Protein AF-A0AAV5ZZU8-F1 (afdb_monomer_lite)

Radius of gyration: 14.58 Å; chains: 1; bounding box: 43×20×36 Å

pLDDT: mean 89.74, std 5.3, range [72.31, 95.5]

Structure (mmCIF, N/CA/C/O backbone):
data_AF-A0AAV5ZZU8-F1
#
_entry.id   AF-A0AAV5ZZU8-F1
#
loop_
_atom_site.group_PDB
_atom_site.id
_atom_site.type_symbol
_atom_site.label_atom_id
_atom_site.label_alt_id
_atom_site.label_comp_id
_atom_site.label_asym_id
_atom_site.label_entity_id
_atom_site.label_seq_id
_atom_site.pdbx_PDB_ins_code
_atom_site.Cartn_x
_atom_site.Cartn_y
_atom_site.Cartn_z
_atom_site.occupancy
_atom_site.B_iso_or_equiv
_atom_site.auth_seq_id
_atom_site.auth_comp_id
_atom_site.auth_asym_id
_atom_site.auth_atom_id
_atom_site.pdbx_PDB_model_num
ATOM 1 N N . ARG A 1 1 ? 7.096 -4.141 -0.106 1.00 88.00 1 ARG A N 1
ATOM 2 C CA . ARG A 1 1 ? 7.569 -3.210 0.947 1.00 88.00 1 ARG A CA 1
ATOM 3 C C . ARG A 1 1 ? 6.484 -3.063 2.008 1.00 88.00 1 ARG A C 1
ATOM 5 O O . ARG A 1 1 ? 5.325 -3.054 1.600 1.00 88.00 1 ARG A O 1
ATOM 12 N N . PRO A 1 2 ? 6.825 -2.969 3.309 1.00 93.94 2 PRO A N 1
ATOM 13 C CA . PRO A 1 2 ? 5.860 -2.631 4.356 1.00 93.94 2 PRO A CA 1
ATOM 14 C C . PRO A 1 2 ? 5.255 -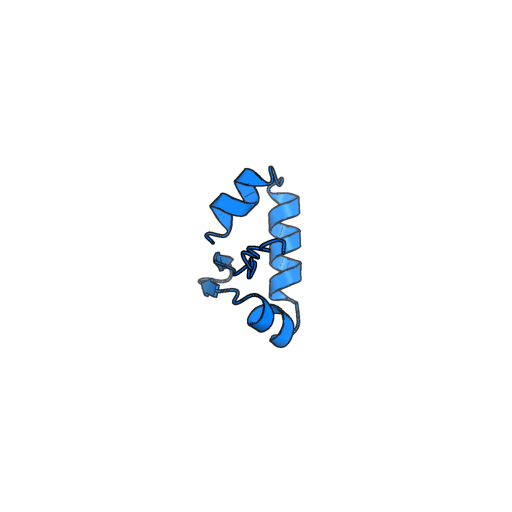1.249 4.102 1.00 93.94 2 PRO A C 1
ATOM 16 O O . PRO A 1 2 ? 5.978 -0.315 3.744 1.00 93.94 2 PRO A O 1
ATOM 19 N N . TRP A 1 3 ? 3.934 -1.148 4.218 1.00 93.25 3 TRP A N 1
ATOM 20 C CA . TRP A 1 3 ? 3.186 0.075 3.940 1.00 93.25 3 TRP A CA 1
ATOM 21 C C . TRP A 1 3 ? 3.520 1.182 4.943 1.00 93.25 3 TRP A C 1
ATOM 23 O O . TRP A 1 3 ? 3.913 2.275 4.537 1.00 93.25 3 TRP A O 1
ATOM 33 N N . ASP A 1 4 ? 3.466 0.867 6.238 1.00 92.81 4 ASP A N 1
ATOM 34 C CA . ASP A 1 4 ? 3.715 1.824 7.320 1.00 92.81 4 ASP A CA 1
ATOM 35 C C . ASP A 1 4 ? 5.112 2.440 7.226 1.00 92.81 4 ASP A C 1
ATOM 37 O O . ASP A 1 4 ? 5.225 3.660 7.084 1.00 92.81 4 ASP A O 1
ATOM 41 N N . ASP A 1 5 ? 6.153 1.607 7.149 1.00 94.12 5 ASP A N 1
ATOM 42 C CA . ASP A 1 5 ? 7.542 2.051 6.985 1.00 94.12 5 ASP A CA 1
ATOM 43 C C . ASP A 1 5 ? 7.726 2.970 5.770 1.00 94.12 5 ASP A C 1
ATOM 45 O O . ASP A 1 5 ? 8.526 3.909 5.787 1.00 94.12 5 ASP A O 1
ATOM 49 N N . TRP A 1 6 ? 7.026 2.685 4.668 1.00 93.75 6 TRP A N 1
ATOM 50 C CA . TRP A 1 6 ? 7.112 3.506 3.467 1.00 93.75 6 TRP A CA 1
ATOM 51 C C . TRP A 1 6 ? 6.414 4.854 3.667 1.00 93.75 6 TRP A C 1
ATOM 53 O O . TRP A 1 6 ? 7.021 5.883 3.369 1.00 93.75 6 TRP A O 1
ATOM 63 N N . THR A 1 7 ? 5.193 4.870 4.210 1.00 93.12 7 THR A N 1
ATOM 64 C CA . THR A 1 7 ? 4.444 6.116 4.464 1.00 93.12 7 THR A CA 1
ATOM 65 C C . THR A 1 7 ? 5.159 7.030 5.461 1.00 93.12 7 THR A C 1
ATOM 67 O O . THR A 1 7 ? 5.194 8.248 5.265 1.00 93.12 7 THR A O 1
ATOM 70 N N . GLU A 1 8 ? 5.817 6.454 6.471 1.00 94.19 8 GLU A N 1
ATOM 71 C CA . GLU A 1 8 ? 6.650 7.187 7.425 1.00 94.19 8 GLU A CA 1
ATOM 72 C C . GLU A 1 8 ? 7.869 7.813 6.735 1.00 94.19 8 GLU A C 1
ATOM 74 O O . GLU A 1 8 ? 8.143 9.004 6.900 1.00 94.19 8 GLU A O 1
ATOM 79 N N . ARG A 1 9 ? 8.572 7.053 5.884 1.00 93.81 9 ARG A N 1
ATOM 80 C CA . ARG A 1 9 ? 9.712 7.570 5.105 1.00 93.81 9 ARG A CA 1
ATOM 81 C C . ARG A 1 9 ? 9.316 8.690 4.145 1.00 93.81 9 ARG A C 1
ATOM 83 O O . ARG A 1 9 ? 10.123 9.589 3.916 1.00 93.81 9 ARG A O 1
ATOM 90 N N . GLN A 1 10 ? 8.093 8.662 3.614 1.00 93.06 10 GLN A N 1
ATOM 91 C CA . GLN A 1 10 ? 7.534 9.753 2.808 1.00 93.06 10 GLN A CA 1
ATOM 92 C C . GLN A 1 10 ? 7.072 10.958 3.647 1.00 93.06 10 GLN A C 1
ATOM 94 O O . GLN A 1 10 ? 6.652 11.963 3.077 1.00 93.06 10 GLN A O 1
ATOM 99 N N . ARG A 1 11 ? 7.164 10.888 4.985 1.00 93.19 11 ARG A N 1
ATOM 100 C CA . ARG A 1 11 ? 6.710 11.925 5.929 1.00 93.19 11 ARG A CA 1
ATOM 101 C C . ARG A 1 11 ? 5.237 12.295 5.730 1.00 93.19 11 ARG A C 1
ATOM 103 O O . ARG A 1 11 ? 4.866 13.463 5.851 1.00 93.19 11 ARG A O 1
ATOM 110 N N . MET A 1 12 ? 4.400 11.310 5.403 1.00 93.00 12 MET A N 1
ATOM 111 C CA . MET A 1 12 ? 2.965 11.534 5.247 1.00 93.00 12 MET A CA 1
ATOM 112 C C . MET A 1 12 ? 2.324 11.877 6.594 1.00 93.00 12 MET A C 1
ATOM 114 O O . MET A 1 12 ? 2.615 11.254 7.615 1.00 93.00 12 MET A O 1
ATOM 118 N N . THR A 1 13 ? 1.412 12.849 6.592 1.00 94.94 13 THR A N 1
ATOM 119 C CA . THR A 1 13 ? 0.519 13.066 7.734 1.00 94.94 13 THR A CA 1
ATOM 120 C C . THR A 1 13 ? -0.453 11.891 7.857 1.00 94.94 13 THR A C 1
ATOM 122 O O . THR A 1 13 ? -0.746 11.204 6.875 1.00 94.94 13 THR A O 1
ATOM 125 N N . ALA A 1 14 ? -0.990 11.668 9.059 1.00 93.00 14 ALA A N 1
ATOM 126 C CA . ALA A 1 14 ? -1.976 10.610 9.285 1.00 93.00 14 ALA A CA 1
ATOM 127 C C . ALA A 1 14 ? -3.221 10.769 8.389 1.00 93.00 14 ALA A C 1
ATOM 129 O O . ALA A 1 14 ? -3.742 9.782 7.877 1.00 93.00 14 ALA A O 1
ATOM 130 N N . GLU A 1 15 ? -3.654 12.010 8.152 1.00 94.88 15 GLU A N 1
ATOM 131 C CA . GLU A 1 15 ? -4.772 12.333 7.259 1.00 94.88 15 GLU A CA 1
ATOM 132 C C . GLU A 1 15 ? -4.462 11.969 5.801 1.00 94.88 15 GLU A C 1
ATOM 134 O O . GLU A 1 15 ? -5.211 11.215 5.183 1.00 94.88 15 GLU A O 1
ATOM 139 N N . ALA A 1 16 ? -3.308 12.402 5.279 1.00 94.38 16 ALA A N 1
ATOM 140 C CA . ALA A 1 16 ? -2.905 12.086 3.911 1.00 94.38 16 ALA A CA 1
ATOM 141 C C . ALA A 1 16 ? -2.748 10.573 3.693 1.00 94.38 16 ALA A C 1
ATOM 143 O O . ALA A 1 16 ? -3.078 10.057 2.624 1.00 94.38 16 ALA A O 1
ATOM 144 N N . LYS A 1 17 ? -2.256 9.849 4.708 1.00 94.00 17 LYS A N 1
ATOM 145 C CA . LYS A 1 17 ? -2.166 8.385 4.683 1.00 94.00 17 LYS A CA 1
ATOM 146 C C . LYS A 1 17 ? -3.554 7.750 4.599 1.00 94.00 17 LYS A C 1
ATOM 148 O O . LYS A 1 17 ? -3.777 6.923 3.719 1.00 94.00 17 LYS A O 1
ATOM 153 N N . ALA A 1 18 ? -4.483 8.157 5.463 1.00 93.50 18 ALA A N 1
ATOM 154 C CA . ALA A 1 18 ? -5.841 7.617 5.486 1.00 93.50 18 ALA A CA 1
ATOM 155 C C . ALA A 1 18 ? -6.598 7.886 4.172 1.00 93.50 18 ALA A C 1
ATOM 157 O O . ALA A 1 18 ? -7.332 7.024 3.681 1.00 93.50 18 ALA A O 1
ATOM 158 N N . ASP A 1 19 ? -6.398 9.058 3.569 1.00 95.50 19 ASP A N 1
ATOM 159 C CA . ASP A 1 19 ? -6.985 9.392 2.271 1.00 95.50 19 ASP A CA 1
ATOM 160 C C . ASP A 1 19 ? -6.410 8.536 1.140 1.00 95.50 19 ASP A C 1
ATOM 162 O O . ASP A 1 19 ? -7.161 8.036 0.297 1.00 95.50 19 ASP A O 1
ATOM 166 N N . LEU A 1 20 ? -5.095 8.302 1.150 1.00 93.50 20 LEU A N 1
ATOM 167 C CA . LEU A 1 20 ? -4.435 7.428 0.184 1.00 93.50 20 LEU A CA 1
ATOM 168 C C . LEU A 1 20 ? -4.893 5.969 0.326 1.00 93.50 20 LEU A C 1
ATOM 170 O O . LEU A 1 20 ? -5.183 5.314 -0.675 1.00 93.50 20 LEU A O 1
ATOM 174 N N . GLU A 1 21 ? -5.010 5.462 1.552 1.00 94.12 21 GLU A N 1
ATOM 175 C CA . GLU A 1 21 ? -5.533 4.119 1.816 1.00 94.12 21 GLU A CA 1
ATOM 176 C C . GLU A 1 21 ? -6.963 3.973 1.296 1.00 94.12 21 GLU A C 1
ATOM 178 O O . GLU A 1 21 ? -7.266 3.027 0.567 1.00 94.12 21 GLU A O 1
ATOM 183 N N . ARG A 1 22 ? -7.833 4.949 1.583 1.00 95.19 22 ARG A N 1
ATOM 184 C CA . ARG A 1 22 ? -9.210 4.961 1.074 1.00 95.19 22 ARG A CA 1
ATOM 185 C C . ARG A 1 22 ? -9.243 4.967 -0.451 1.00 95.19 22 ARG A C 1
ATOM 187 O O . ARG A 1 22 ? -10.016 4.219 -1.052 1.00 95.19 22 ARG A O 1
ATOM 194 N N . PHE A 1 23 ? -8.402 5.777 -1.087 1.00 94.00 23 PHE A N 1
ATOM 195 C CA . PHE A 1 23 ? -8.285 5.819 -2.541 1.00 94.00 23 PHE A CA 1
ATOM 196 C C . PHE A 1 23 ? -7.876 4.457 -3.125 1.00 94.00 23 PHE A C 1
ATOM 198 O O . PHE A 1 23 ? -8.509 3.967 -4.058 1.00 94.00 23 PHE A O 1
ATOM 205 N N . ILE A 1 24 ? -6.871 3.797 -2.547 1.00 92.06 24 ILE A N 1
ATOM 206 C CA . ILE A 1 24 ? -6.393 2.493 -3.029 1.00 92.06 24 ILE A CA 1
ATOM 207 C C . ILE A 1 24 ? -7.447 1.400 -2.811 1.00 92.06 24 ILE A C 1
ATOM 209 O O . ILE A 1 24 ? -7.676 0.577 -3.700 1.00 92.06 24 ILE A O 1
ATOM 213 N N . LEU A 1 25 ? -8.120 1.391 -1.658 1.00 91.75 25 LEU A N 1
ATOM 214 C CA . LEU A 1 25 ? -9.145 0.394 -1.330 1.00 91.75 25 LEU A CA 1
ATOM 215 C C . LEU A 1 25 ? -10.411 0.539 -2.185 1.00 91.75 25 LEU A C 1
ATOM 217 O O . LEU A 1 25 ? -11.051 -0.463 -2.506 1.00 91.75 25 LEU A O 1
ATOM 221 N N . THR A 1 26 ? -10.753 1.764 -2.591 1.00 93.88 26 THR A N 1
ATOM 222 C CA . THR A 1 26 ? -11.884 2.039 -3.496 1.00 93.88 26 THR A CA 1
ATOM 223 C C . THR A 1 26 ? -11.536 1.831 -4.971 1.00 93.88 26 THR A C 1
ATOM 225 O O . THR A 1 26 ? -12.436 1.751 -5.811 1.00 93.88 26 THR A O 1
ATOM 228 N N . ALA A 1 27 ? -10.251 1.691 -5.309 1.00 90.31 27 ALA A N 1
ATOM 229 C CA . ALA A 1 27 ? -9.819 1.469 -6.678 1.00 90.31 27 ALA A CA 1
ATOM 230 C C . ALA A 1 27 ? -10.245 0.080 -7.216 1.00 90.31 27 ALA A C 1
ATOM 232 O O . ALA A 1 27 ? -10.307 -0.912 -6.466 1.00 90.31 27 ALA A O 1
ATOM 233 N N . PRO A 1 28 ? -10.480 -0.036 -8.542 1.00 90.50 28 PRO A N 1
ATOM 234 C CA . PRO A 1 28 ? -10.738 -1.316 -9.201 1.00 90.50 28 PRO A CA 1
ATOM 235 C C . PRO A 1 28 ? -9.664 -2.364 -8.881 1.00 90.50 28 PRO A C 1
ATOM 237 O O . PRO A 1 28 ? -8.484 -2.027 -8.763 1.00 90.50 28 PRO A O 1
ATOM 240 N N . SER A 1 29 ? -10.053 -3.641 -8.799 1.00 87.44 29 SER A N 1
ATOM 241 C CA . SER A 1 29 ? -9.146 -4.736 -8.405 1.00 87.44 29 SER A CA 1
ATOM 2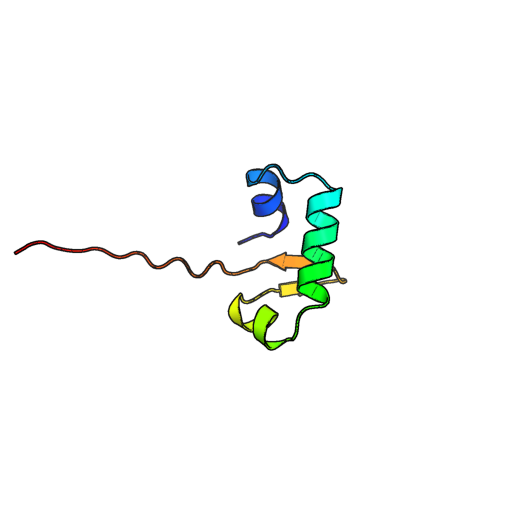42 C C . SER A 1 29 ? -7.881 -4.798 -9.266 1.00 87.44 29 SER A C 1
ATOM 244 O O . SER A 1 29 ? -6.790 -4.907 -8.719 1.00 87.44 29 SER A O 1
ATOM 246 N N . ARG A 1 30 ? -8.003 -4.560 -10.581 1.00 87.88 30 ARG A N 1
ATOM 247 C CA . ARG A 1 30 ? -6.870 -4.498 -11.524 1.00 87.88 30 ARG A CA 1
ATOM 248 C C . ARG A 1 30 ? -5.755 -3.539 -11.096 1.00 87.88 30 ARG A C 1
ATOM 250 O O . ARG A 1 30 ? -4.585 -3.805 -11.343 1.00 87.88 30 ARG A O 1
ATOM 257 N N . CYS A 1 31 ? -6.104 -2.414 -10.467 1.00 86.12 31 CYS A N 1
ATOM 258 C CA . CYS A 1 31 ? -5.118 -1.447 -9.994 1.00 86.12 31 CYS A CA 1
ATOM 259 C C . CYS A 1 31 ? -4.400 -2.003 -8.767 1.00 86.12 31 CYS A C 1
ATOM 261 O O . CYS A 1 31 ? -3.184 -1.895 -8.665 1.00 86.12 31 CYS A O 1
ATOM 263 N N . ARG A 1 32 ? -5.141 -2.643 -7.857 1.00 86.50 32 ARG A N 1
ATOM 264 C CA . ARG A 1 32 ? -4.561 -3.256 -6.660 1.00 86.50 32 ARG A CA 1
ATOM 265 C C . ARG A 1 32 ? -3.642 -4.432 -6.996 1.00 86.50 32 ARG A C 1
ATOM 267 O O . ARG A 1 32 ? -2.567 -4.549 -6.419 1.00 86.50 32 ARG A O 1
ATOM 274 N N . GLU A 1 33 ? -4.035 -5.242 -7.974 1.00 87.81 33 GLU A N 1
ATOM 275 C CA . GLU A 1 33 ? -3.257 -6.373 -8.491 1.00 87.81 33 GLU A CA 1
ATOM 276 C C . GLU A 1 33 ? -1.959 -5.921 -9.172 1.00 87.81 33 GLU A C 1
ATOM 278 O O . GLU A 1 33 ? -0.911 -6.529 -8.964 1.00 87.81 33 GLU A O 1
ATOM 283 N N . ALA A 1 34 ? -1.993 -4.827 -9.943 1.00 89.06 34 ALA A N 1
ATOM 284 C CA . ALA A 1 34 ? -0.815 -4.315 -10.648 1.00 89.06 34 ALA A CA 1
ATOM 285 C C . ALA A 1 34 ? 0.342 -3.929 -9.709 1.00 89.06 34 ALA A C 1
ATOM 287 O O . ALA A 1 34 ? 1.505 -4.067 -10.088 1.00 89.06 34 ALA A O 1
ATOM 288 N N . PHE A 1 35 ? 0.018 -3.470 -8.499 1.00 89.06 35 PHE A N 1
ATOM 289 C CA . PHE A 1 35 ? 0.976 -3.086 -7.459 1.00 89.06 35 PHE A CA 1
ATOM 290 C C . PHE A 1 35 ? 1.075 -4.119 -6.328 1.00 89.06 35 PHE A C 1
ATOM 292 O O . PHE A 1 35 ? 1.709 -3.844 -5.313 1.00 89.06 35 PHE A O 1
ATOM 299 N N . GLU A 1 36 ? 0.457 -5.295 -6.482 1.00 91.88 36 GLU A N 1
ATOM 300 C CA . GLU A 1 36 ? 0.508 -6.399 -5.510 1.00 91.88 36 GLU A CA 1
ATOM 301 C C . GLU A 1 36 ? 0.184 -5.949 -4.072 1.00 91.88 36 GLU A C 1
ATOM 303 O O . GLU A 1 36 ? 0.862 -6.314 -3.109 1.00 91.88 36 GLU A O 1
ATOM 308 N N . PHE A 1 37 ? -0.849 -5.114 -3.919 1.00 91.25 37 PHE A N 1
ATOM 309 C CA . PHE A 1 37 ? -1.289 -4.669 -2.599 1.00 91.25 37 PHE A CA 1
ATOM 310 C C . PHE A 1 37 ? -1.830 -5.846 -1.784 1.00 91.25 37 PHE A C 1
ATOM 312 O O . PHE A 1 37 ? -2.793 -6.501 -2.183 1.00 91.25 37 PHE A O 1
ATOM 319 N N . THR A 1 38 ? -1.260 -6.061 -0.600 1.00 91.94 38 THR A N 1
ATOM 320 C CA . THR A 1 38 ? -1.805 -6.988 0.397 1.00 91.94 38 THR A CA 1
ATOM 321 C C . THR A 1 38 ? -2.629 -6.200 1.403 1.00 91.94 38 THR A C 1
ATOM 323 O O . THR A 1 38 ? -2.110 -5.283 2.043 1.00 91.94 38 THR A O 1
ATOM 326 N N . VAL A 1 39 ? -3.905 -6.559 1.546 1.00 90.75 39 VAL A N 1
ATOM 327 C CA . VAL A 1 39 ? -4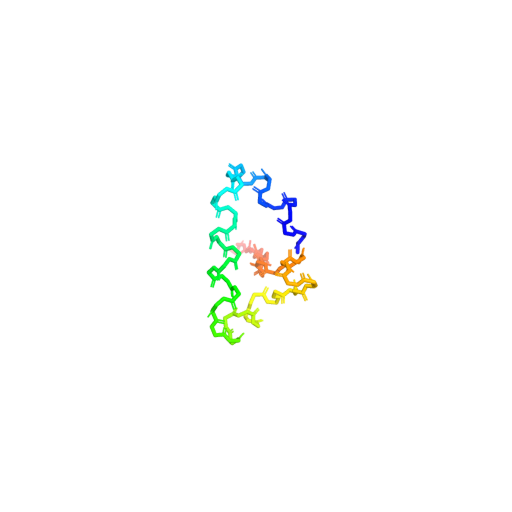.837 -5.945 2.498 1.00 90.75 39 VAL A CA 1
ATOM 328 C C . VAL A 1 39 ? -5.192 -6.973 3.567 1.00 90.75 39 VAL A C 1
ATOM 330 O O . VAL A 1 39 ? -5.647 -8.062 3.230 1.00 90.75 39 VAL A O 1
ATOM 333 N N . ASP A 1 40 ? -5.010 -6.617 4.836 1.00 90.31 40 ASP A N 1
ATOM 334 C CA . ASP A 1 40 ? -5.418 -7.424 5.989 1.00 90.31 40 ASP A CA 1
ATOM 335 C C 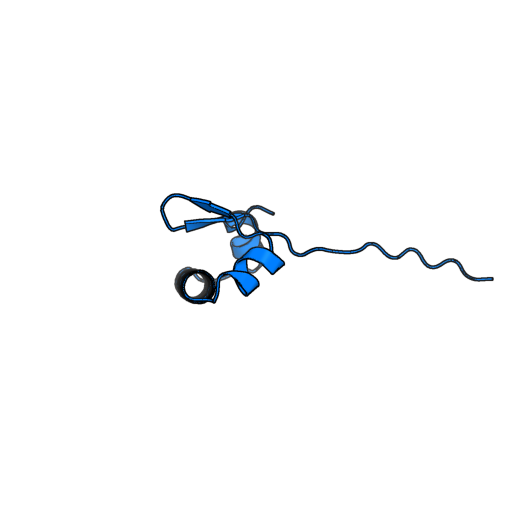. ASP A 1 40 ? -6.164 -6.556 7.005 1.00 90.31 40 ASP A C 1
ATOM 337 O O . ASP A 1 40 ? -5.806 -5.396 7.213 1.00 90.31 40 ASP A O 1
ATOM 341 N N . ASN A 1 41 ? -7.223 -7.103 7.608 1.00 85.94 41 ASN A N 1
ATOM 342 C CA . ASN A 1 41 ? -8.110 -6.397 8.544 1.00 85.94 41 ASN A CA 1
ATOM 343 C C . ASN A 1 41 ? -8.592 -5.016 8.041 1.00 85.94 41 ASN A C 1
ATOM 345 O O . ASN A 1 41 ? -8.820 -4.095 8.820 1.00 85.94 41 ASN A O 1
ATOM 349 N N . GLY A 1 42 ? -8.745 -4.866 6.720 1.00 85.31 42 GLY A N 1
ATOM 350 C CA . GLY A 1 42 ? -9.160 -3.615 6.079 1.00 85.31 42 GLY A CA 1
ATOM 351 C C . GLY A 1 42 ? -8.054 -2.568 5.896 1.00 85.31 42 GLY A C 1
ATOM 352 O O . GLY A 1 42 ? -8.338 -1.509 5.344 1.00 85.31 42 GLY A O 1
ATOM 353 N N . GLY A 1 43 ? -6.813 -2.856 6.301 1.00 89.00 43 GLY A N 1
ATOM 354 C CA . GLY A 1 43 ? -5.645 -1.989 6.127 1.00 89.00 43 GLY A CA 1
ATOM 355 C C . GLY A 1 43 ? -4.636 -2.544 5.120 1.00 89.00 43 GLY A C 1
ATOM 356 O O . GLY A 1 43 ? -4.530 -3.756 4.924 1.00 89.00 43 GLY A O 1
ATOM 357 N N . ILE A 1 44 ? -3.878 -1.657 4.473 1.00 92.88 44 ILE A N 1
ATOM 358 C CA . ILE A 1 44 ? -2.808 -2.050 3.549 1.00 92.88 44 ILE A CA 1
ATOM 359 C C . ILE A 1 44 ? -1.581 -2.455 4.365 1.00 92.88 44 ILE A C 1
ATOM 361 O O . ILE A 1 44 ? -1.053 -1.661 5.133 1.00 92.88 44 ILE A O 1
ATOM 365 N N . GLN A 1 45 ? -1.106 -3.682 4.169 1.00 94.50 45 GLN A N 1
ATOM 366 C CA . GLN A 1 45 ? 0.071 -4.206 4.864 1.00 94.50 45 GLN A CA 1
ATOM 367 C C . GLN A 1 45 ? 1.335 -4.011 4.035 1.00 94.50 45 GLN A C 1
ATOM 369 O O . GLN A 1 45 ? 2.369 -3.548 4.519 1.00 94.50 45 GLN A O 1
ATOM 374 N N . THR A 1 46 ? 1.264 -4.376 2.755 1.00 94.56 46 THR A N 1
ATOM 375 C CA . THR A 1 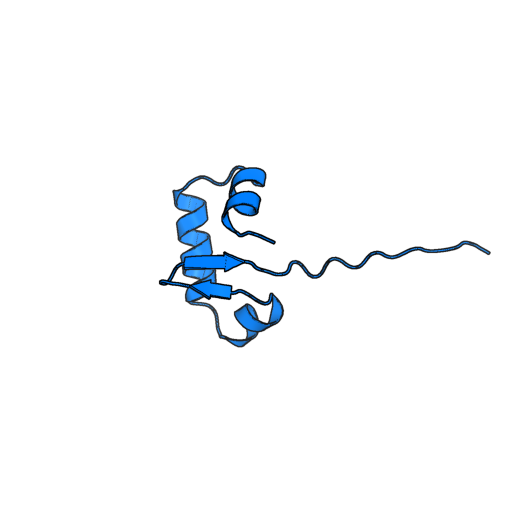46 ? 2.405 -4.316 1.845 1.00 94.56 46 THR A CA 1
ATOM 376 C C . THR A 1 46 ? 1.973 -3.976 0.425 1.00 94.56 46 THR A C 1
ATOM 378 O O . THR A 1 46 ? 0.810 -4.131 0.055 1.00 94.56 46 THR A O 1
ATOM 381 N N . PHE A 1 47 ? 2.932 -3.508 -0.369 1.00 93.69 47 PHE A N 1
ATOM 382 C CA . PHE A 1 47 ? 2.787 -3.271 -1.804 1.00 93.69 47 PHE A CA 1
ATOM 383 C C . PHE A 1 47 ? 4.119 -3.498 -2.530 1.00 93.69 47 PHE A C 1
ATOM 385 O O . PHE A 1 47 ? 5.184 -3.531 -1.900 1.00 93.69 47 PHE A O 1
ATOM 392 N N . SER A 1 48 ? 4.074 -3.615 -3.852 1.00 90.81 48 SER A N 1
ATOM 393 C CA . SER A 1 48 ? 5.231 -3.723 -4.738 1.00 90.81 48 SER A CA 1
ATOM 394 C C . SER A 1 48 ? 5.341 -2.478 -5.619 1.00 90.81 48 SER A C 1
ATOM 396 O O . SER A 1 48 ? 4.420 -2.139 -6.357 1.00 90.81 48 SER A O 1
ATOM 398 N N . ASP A 1 49 ? 6.487 -1.797 -5.561 1.00 82.38 49 ASP A N 1
ATOM 399 C CA . ASP A 1 49 ? 6.835 -0.669 -6.436 1.00 82.38 49 ASP A CA 1
ATOM 400 C C . ASP A 1 49 ? 7.567 -1.112 -7.716 1.00 82.38 49 ASP A C 1
ATOM 402 O O . ASP A 1 49 ? 7.978 -0.265 -8.506 1.00 82.38 49 ASP A O 1
ATOM 406 N N . ARG A 1 50 ? 7.724 -2.434 -7.917 1.00 79.69 50 ARG A N 1
ATOM 407 C CA . ARG A 1 50 ? 8.317 -3.089 -9.101 1.00 79.69 50 ARG A CA 1
ATOM 408 C C . ARG A 1 50 ? 9.543 -2.365 -9.672 1.00 79.69 50 ARG A C 1
ATOM 410 O O . ARG A 1 50 ? 9.646 -2.142 -10.877 1.00 79.69 50 ARG A O 1
ATOM 417 N N . LEU A 1 51 ? 10.495 -2.009 -8.810 1.00 78.31 51 LEU A N 1
ATOM 418 C CA . LEU A 1 51 ? 11.743 -1.397 -9.259 1.00 78.31 51 LEU A CA 1
ATOM 419 C C . LEU A 1 51 ? 12.547 -2.376 -10.122 1.00 78.31 51 LEU A C 1
ATOM 421 O O . LEU A 1 51 ? 12.792 -3.514 -9.724 1.00 78.31 51 LEU A O 1
ATOM 425 N N . ILE A 1 52 ? 12.998 -1.905 -11.283 1.00 78.56 52 ILE A N 1
ATOM 426 C CA . ILE A 1 52 ? 13.890 -2.645 -12.179 1.00 78.56 52 ILE A CA 1
ATOM 427 C C . ILE A 1 52 ? 15.287 -2.032 -12.067 1.00 78.56 52 ILE A C 1
ATOM 429 O O . ILE A 1 52 ? 15.449 -0.820 -12.208 1.00 78.56 52 ILE A O 1
ATOM 433 N N . LEU A 1 53 ? 16.301 -2.867 -11.829 1.00 78.56 53 LEU A N 1
ATOM 434 C CA . LEU A 1 53 ? 17.702 -2.459 -11.906 1.00 78.56 53 LEU A CA 1
ATOM 435 C C . LEU A 1 53 ? 18.199 -2.658 -13.338 1.00 78.56 53 LEU A C 1
ATOM 437 O O . LEU A 1 53 ? 18.330 -3.788 -13.804 1.00 78.56 53 LEU A O 1
ATOM 441 N N . LEU A 1 54 ? 18.496 -1.558 -14.025 1.00 84.88 54 LEU A N 1
ATOM 442 C CA . LEU A 1 54 ? 19.116 -1.586 -15.344 1.00 84.88 54 LEU 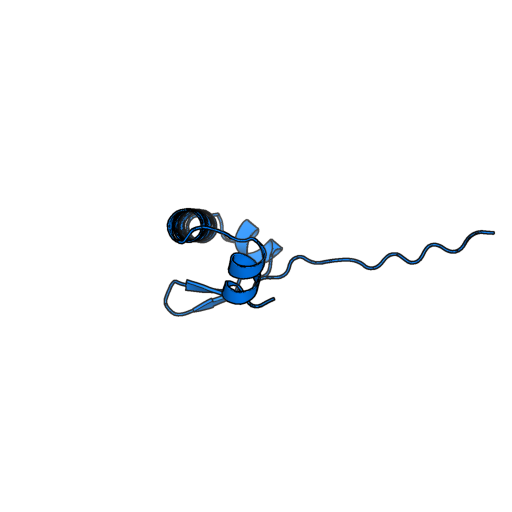A CA 1
ATOM 443 C C . LEU A 1 54 ? 20.618 -1.344 -15.196 1.00 84.88 54 LEU A C 1
ATOM 445 O O . LEU A 1 54 ? 21.037 -0.295 -14.707 1.00 84.88 54 LEU A O 1
ATOM 449 N N . ARG A 1 55 ? 21.429 -2.307 -15.641 1.00 80.44 55 ARG A N 1
ATOM 450 C CA . ARG A 1 55 ? 22.869 -2.119 -15.840 1.00 80.44 55 ARG A CA 1
ATOM 451 C C . ARG A 1 55 ? 23.124 -2.005 -17.337 1.00 80.44 55 ARG A C 1
ATOM 453 O O . ARG A 1 55 ? 22.998 -2.994 -18.050 1.00 80.44 55 ARG A O 1
ATOM 460 N N . ALA A 1 56 ? 23.460 -0.803 -17.791 1.00 86.88 56 ALA A N 1
ATOM 461 C CA . ALA A 1 56 ? 23.926 -0.573 -19.151 1.00 86.88 56 ALA A CA 1
ATOM 462 C C . ALA A 1 56 ? 25.455 -0.680 -19.183 1.00 86.88 56 ALA A C 1
ATOM 464 O O . ALA A 1 56 ? 26.130 -0.064 -18.357 1.00 86.88 56 ALA A O 1
ATOM 465 N N . ASP A 1 57 ? 25.970 -1.473 -20.116 1.00 83.62 57 ASP A N 1
ATOM 466 C CA . ASP A 1 57 ? 27.389 -1.522 -20.470 1.00 83.62 57 ASP A CA 1
ATOM 467 C C . ASP A 1 57 ? 27.608 -0.687 -21.743 1.00 83.62 57 ASP A C 1
ATOM 469 O O . ASP A 1 57 ? 26.653 -0.454 -22.493 1.00 83.62 57 ASP A O 1
ATOM 473 N N . ARG A 1 58 ? 28.816 -0.160 -21.953 1.00 80.56 58 ARG A N 1
ATOM 474 C CA . ARG A 1 58 ? 29.112 0.754 -23.064 1.00 80.56 58 ARG A CA 1
ATOM 475 C C . ARG A 1 58 ? 30.242 0.155 -23.898 1.00 80.56 58 ARG A C 1
ATOM 477 O O . ARG A 1 58 ? 31.361 0.090 -23.396 1.00 80.56 58 ARG A O 1
ATOM 484 N N . ASP A 1 59 ? 29.918 -0.237 -25.130 1.00 72.31 59 ASP A N 1
ATOM 485 C CA . ASP A 1 59 ? 30.885 -0.544 -26.198 1.00 72.31 59 ASP A CA 1
ATOM 486 C C . ASP A 1 59 ? 31.491 0.744 -26.788 1.00 72.31 59 ASP A C 1
ATOM 488 O O . ASP A 1 59 ? 30.760 1.767 -26.879 1.00 72.31 59 ASP A O 1
#

Foldseek 3Di:
DFPVVVCVVVVHDPVRSVVVLVVQLPDDVVVCVVFVFDDDPSGTGDTHPPDDDDDDDDD

Sequence (59 aa):
RPWDDWTERQRMTAEAKADLERFILTAPSRCREAFEFTVDNGGIQTFSDRLILLRADRD

Secondary structure (DSSP, 8-state):
-BHHHHHHHTT--HHHHHHHHHHHHHS-HHHHHHTT-EEETTEEEE-------------